Protein AF-A0A7R8WSM2-F1 (afdb_monomer_lite)

Structure (mmCIF, N/CA/C/O backbone):
data_AF-A0A7R8WSM2-F1
#
_entry.id   AF-A0A7R8WSM2-F1
#
loop_
_atom_site.group_PDB
_atom_site.id
_atom_site.type_symbol
_atom_site.label_atom_id
_atom_site.label_alt_id
_atom_site.label_comp_id
_atom_site.label_asym_id
_atom_site.label_entity_id
_atom_site.label_seq_id
_atom_site.pdbx_PDB_ins_code
_atom_site.Cartn_x
_atom_site.Cartn_y
_atom_site.Cartn_z
_atom_site.occupancy
_atom_site.B_iso_or_equiv
_atom_site.auth_seq_id
_atom_site.auth_comp_id
_atom_site.auth_asym_id
_atom_site.auth_atom_id
_atom_site.pdbx_PDB_model_num
ATOM 1 N N . MET A 1 1 ? 5.575 -11.478 -14.968 1.00 54.34 1 MET A N 1
ATOM 2 C CA . MET A 1 1 ? 6.549 -10.490 -15.472 1.00 54.34 1 MET A CA 1
ATOM 3 C C . MET A 1 1 ? 5.755 -9.280 -15.898 1.00 54.34 1 MET A C 1
ATOM 5 O O . MET A 1 1 ? 4.802 -9.454 -16.647 1.00 54.34 1 MET A O 1
ATOM 9 N N . ASP A 1 2 ? 6.070 -8.119 -15.333 1.00 65.56 2 ASP A N 1
ATOM 10 C CA . ASP A 1 2 ? 5.408 -6.851 -15.651 1.00 65.56 2 ASP A CA 1
ATOM 11 C C . ASP A 1 2 ? 5.501 -6.576 -17.167 1.00 65.56 2 ASP A C 1
ATOM 13 O O . ASP A 1 2 ? 6.507 -6.897 -17.808 1.00 65.56 2 ASP A O 1
ATOM 17 N N . ALA A 1 3 ? 4.413 -6.063 -17.748 1.00 66.00 3 ALA A N 1
ATOM 18 C CA . ALA A 1 3 ? 4.239 -5.863 -19.185 1.00 66.00 3 ALA A CA 1
ATOM 19 C C . ALA A 1 3 ? 5.335 -4.974 -19.791 1.00 66.00 3 ALA A C 1
ATOM 21 O O . ALA A 1 3 ? 5.645 -5.114 -20.973 1.00 66.00 3 ALA A O 1
ATOM 22 N N . LEU A 1 4 ? 5.949 -4.106 -18.980 1.00 61.94 4 LEU A N 1
ATOM 23 C CA . LEU A 1 4 ? 7.092 -3.289 -19.379 1.00 61.94 4 LEU A CA 1
ATOM 24 C C . LEU A 1 4 ? 8.332 -4.137 -19.711 1.00 61.94 4 LEU A C 1
ATOM 26 O O . LEU A 1 4 ? 8.985 -3.882 -20.715 1.00 61.94 4 LEU A O 1
ATOM 30 N N . TYR A 1 5 ? 8.612 -5.189 -18.935 1.00 59.41 5 TYR A N 1
ATOM 31 C CA . TYR A 1 5 ? 9.768 -6.081 -19.130 1.00 59.41 5 TYR A CA 1
ATOM 32 C C . TYR A 1 5 ? 9.512 -7.215 -20.130 1.00 59.41 5 TYR A C 1
ATOM 34 O O . TYR A 1 5 ? 10.444 -7.899 -20.543 1.00 59.41 5 TYR A O 1
ATOM 42 N N . ALA A 1 6 ? 8.250 -7.450 -20.494 1.00 71.00 6 ALA A N 1
ATOM 43 C CA . ALA A 1 6 ? 7.844 -8.547 -21.372 1.00 71.00 6 ALA A CA 1
ATOM 44 C C . ALA A 1 6 ? 7.764 -8.150 -22.857 1.00 71.00 6 ALA A C 1
ATOM 46 O O . ALA A 1 6 ? 7.368 -8.970 -23.689 1.00 71.00 6 ALA A O 1
ATOM 47 N N . LYS A 1 7 ? 8.109 -6.902 -23.206 1.00 69.00 7 LYS A N 1
ATOM 48 C CA . LYS A 1 7 ? 8.110 -6.446 -24.598 1.00 69.00 7 LYS A CA 1
ATOM 49 C C . LYS A 1 7 ? 9.263 -7.100 -25.376 1.00 69.00 7 LYS A C 1
ATOM 51 O O . LYS A 1 7 ? 10.408 -6.989 -24.942 1.00 69.00 7 LYS A O 1
ATOM 56 N N . PRO A 1 8 ? 8.995 -7.733 -26.535 1.00 68.31 8 PRO A N 1
ATOM 57 C CA . PRO A 1 8 ? 10.045 -8.302 -27.383 1.00 68.31 8 PRO A CA 1
ATOM 58 C C . PRO A 1 8 ? 11.005 -7.239 -27.947 1.00 68.31 8 PRO A C 1
ATOM 60 O O . PRO A 1 8 ? 12.173 -7.547 -28.156 1.00 68.31 8 PRO A O 1
ATOM 63 N N . ASP A 1 9 ? 10.541 -5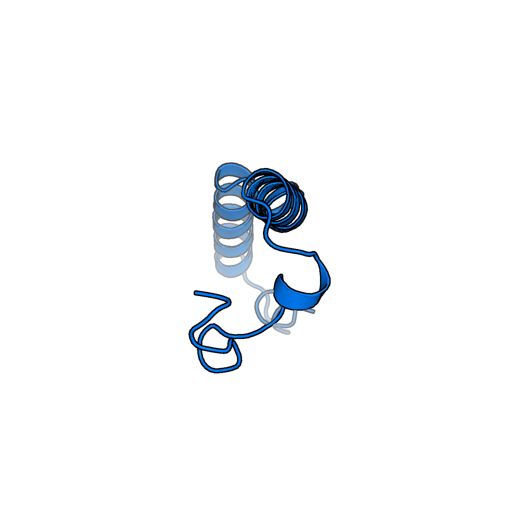.993 -28.098 1.00 71.38 9 ASP A N 1
ATOM 64 C CA . ASP A 1 9 ? 11.336 -4.828 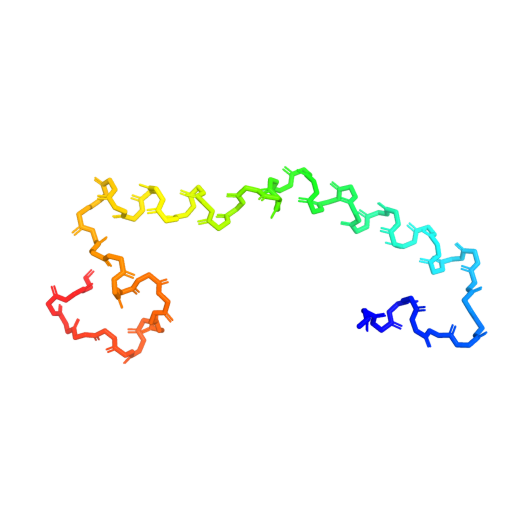-28.512 1.00 71.38 9 ASP A CA 1
ATOM 65 C C . ASP A 1 9 ? 11.528 -3.855 -27.334 1.00 71.38 9 ASP A C 1
ATOM 67 O O . ASP A 1 9 ? 11.115 -2.700 -27.402 1.00 71.38 9 ASP A O 1
ATOM 71 N N . PHE A 1 10 ? 12.071 -4.324 -26.206 1.00 77.75 10 PHE A N 1
ATOM 72 C CA . PHE A 1 10 ? 12.361 -3.450 -25.063 1.00 77.75 10 PHE A CA 1
ATOM 73 C C . PHE A 1 10 ? 13.322 -2.328 -25.480 1.00 77.75 10 PHE A C 1
ATOM 75 O O . PHE A 1 10 ? 14.460 -2.587 -25.878 1.00 77.75 10 PHE A O 1
ATOM 82 N N . THR A 1 11 ? 12.850 -1.085 -25.411 1.00 81.00 11 THR A N 1
ATOM 83 C CA . THR A 1 11 ? 13.598 0.091 -25.873 1.00 81.00 11 THR A CA 1
ATOM 84 C C . THR A 1 11 ? 14.329 0.796 -24.729 1.00 81.00 11 THR A C 1
ATOM 86 O O . THR A 1 11 ? 14.051 0.571 -23.551 1.00 81.00 11 THR A O 1
ATOM 89 N N . GLU A 1 12 ? 15.256 1.696 -25.065 1.00 80.50 12 GLU A N 1
ATOM 90 C CA . GLU A 1 12 ? 15.904 2.574 -24.080 1.00 80.50 12 GLU A CA 1
ATOM 91 C C . GLU A 1 12 ? 14.874 3.427 -23.313 1.00 80.50 12 GLU A C 1
ATOM 93 O O . GLU A 1 12 ? 14.990 3.583 -22.100 1.00 80.50 12 GLU A O 1
ATOM 98 N N . GLU A 1 13 ? 13.809 3.886 -23.983 1.00 85.94 13 GLU A N 1
ATOM 99 C CA . GLU A 1 13 ? 12.694 4.610 -23.353 1.00 85.94 13 GLU A CA 1
ATOM 100 C C . GLU A 1 13 ? 11.929 3.747 -22.334 1.00 85.94 13 GLU A C 1
ATOM 102 O O . GLU A 1 13 ? 11.576 4.231 -21.257 1.00 85.94 13 GLU A O 1
ATOM 107 N N . ASP A 1 14 ? 11.705 2.458 -22.627 1.00 82.50 14 ASP A N 1
ATOM 108 C CA . ASP A 1 14 ? 11.100 1.522 -21.668 1.00 82.50 14 ASP A CA 1
ATOM 109 C C . ASP A 1 14 ? 12.011 1.316 -20.443 1.00 82.50 14 ASP A C 1
ATOM 111 O O . ASP A 1 14 ? 11.520 1.221 -19.316 1.00 82.50 14 ASP A O 1
ATOM 115 N N . GLY A 1 15 ? 13.333 1.311 -20.648 1.00 83.69 15 GLY A N 1
ATOM 116 C CA . GLY A 1 15 ? 14.341 1.264 -19.586 1.00 83.69 15 GLY A CA 1
ATOM 117 C C . GLY A 1 15 ? 14.325 2.492 -18.679 1.00 83.69 15 GLY A C 1
ATOM 118 O O . GLY A 1 15 ? 14.301 2.346 -17.455 1.00 83.69 15 GLY A O 1
ATOM 119 N N . VAL A 1 16 ? 14.275 3.693 -19.261 1.00 88.25 16 VAL A N 1
ATOM 120 C CA . VAL A 1 16 ? 14.144 4.949 -18.504 1.00 88.25 16 VAL A CA 1
ATOM 121 C C . VAL A 1 16 ? 12.852 4.942 -17.689 1.00 88.25 16 VAL A C 1
ATOM 123 O O . VAL A 1 16 ? 12.881 5.192 -16.485 1.00 88.25 16 VAL A O 1
ATOM 126 N N . LYS A 1 17 ? 11.732 4.550 -18.306 1.00 87.50 17 LYS A N 1
ATOM 127 C CA . LYS A 1 17 ? 10.433 4.471 -17.630 1.00 87.50 17 LYS A CA 1
ATOM 128 C C . LYS A 1 17 ? 10.420 3.452 -16.488 1.00 87.50 17 LYS A C 1
ATOM 130 O O . LYS A 1 17 ? 9.836 3.719 -15.441 1.00 87.50 17 LYS A O 1
ATOM 135 N N . ALA A 1 18 ? 11.066 2.299 -16.663 1.00 87.31 18 ALA A N 1
ATOM 136 C CA . ALA A 1 18 ? 11.210 1.302 -15.604 1.00 87.31 18 ALA A CA 1
ATOM 137 C C . ALA A 1 18 ? 12.018 1.856 -14.420 1.00 87.31 18 ALA A C 1
ATOM 139 O O . ALA A 1 18 ? 11.645 1.645 -13.268 1.00 87.31 18 ALA A O 1
ATOM 140 N N . GLY A 1 19 ? 13.093 2.599 -14.704 1.00 88.12 19 GLY A N 1
ATOM 141 C CA . GLY A 1 19 ? 13.907 3.266 -13.689 1.00 88.12 19 GLY A CA 1
ATOM 142 C C . GLY A 1 19 ? 13.133 4.330 -12.909 1.00 88.12 19 GLY A C 1
ATOM 143 O O . GLY A 1 19 ? 13.173 4.336 -11.682 1.00 88.12 19 GLY A O 1
ATOM 144 N N . GLU A 1 20 ? 12.377 5.187 -13.597 1.00 89.69 20 GLU A N 1
ATOM 145 C CA . GLU A 1 20 ? 11.529 6.206 -12.962 1.00 89.69 20 GLU A CA 1
ATOM 146 C C . GLU A 1 20 ? 10.451 5.588 -12.065 1.00 89.69 20 GLU A C 1
ATOM 148 O O . GLU A 1 20 ? 10.266 6.030 -10.931 1.00 89.69 20 GLU A O 1
ATOM 153 N N . LEU A 1 21 ? 9.767 4.543 -12.543 1.00 89.00 21 LEU A N 1
ATOM 154 C CA . LEU A 1 21 ? 8.767 3.819 -11.756 1.00 89.00 21 LEU A CA 1
ATOM 155 C C . LEU A 1 21 ? 9.395 3.126 -10.544 1.00 89.00 21 LEU A C 1
ATOM 157 O O . LEU A 1 21 ? 8.814 3.155 -9.464 1.00 89.00 21 LEU A O 1
ATOM 161 N N . GLY A 1 22 ? 10.586 2.544 -10.707 1.00 87.81 22 GLY A N 1
ATOM 162 C CA . GLY A 1 22 ? 11.337 1.936 -9.611 1.00 87.81 22 GLY A CA 1
ATOM 163 C C . GLY A 1 22 ? 11.690 2.947 -8.520 1.00 87.81 22 GLY A C 1
ATOM 164 O O . GLY A 1 22 ? 11.446 2.678 -7.347 1.00 87.81 22 GLY A O 1
ATOM 165 N N . MET A 1 23 ? 12.178 4.131 -8.903 1.00 90.25 23 MET A N 1
ATOM 166 C CA . MET A 1 23 ? 12.464 5.210 -7.951 1.00 90.25 23 MET A CA 1
ATOM 167 C C . MET A 1 23 ? 11.200 5.696 -7.235 1.00 90.25 23 MET A C 1
ATOM 169 O O . MET A 1 23 ? 11.218 5.854 -6.020 1.00 90.25 23 MET A O 1
ATOM 173 N N . GLN A 1 24 ? 10.091 5.889 -7.956 1.00 88.69 24 GLN A N 1
ATOM 174 C CA . GLN A 1 24 ? 8.817 6.282 -7.338 1.00 88.69 24 GLN A CA 1
ATOM 175 C C . GLN A 1 24 ? 8.302 5.210 -6.371 1.00 88.69 24 GLN A C 1
ATOM 177 O O . GLN A 1 24 ? 7.806 5.532 -5.294 1.00 88.69 24 GLN A O 1
ATOM 182 N N . TYR A 1 25 ? 8.429 3.932 -6.735 1.00 86.94 25 TYR A N 1
ATOM 183 C CA . TYR A 1 25 ? 8.047 2.820 -5.870 1.00 86.94 25 TYR A CA 1
ATOM 184 C C . TYR A 1 25 ? 8.879 2.802 -4.585 1.00 86.94 25 TYR A C 1
ATOM 186 O O . TYR A 1 25 ? 8.337 2.610 -3.500 1.00 86.94 25 TYR A O 1
ATOM 194 N N . GLU A 1 26 ? 10.185 3.041 -4.695 1.00 89.75 26 GLU A N 1
ATOM 195 C CA . GLU A 1 26 ? 11.084 3.142 -3.547 1.00 89.75 26 GLU A CA 1
ATOM 196 C C . GLU A 1 26 ? 10.762 4.357 -2.661 1.00 89.75 26 GLU A C 1
ATOM 198 O O . GLU A 1 26 ? 10.647 4.200 -1.447 1.00 89.75 26 GLU A O 1
ATOM 203 N N . GLU A 1 27 ? 10.543 5.539 -3.246 1.00 89.81 27 GLU A N 1
ATOM 204 C CA . GLU A 1 27 ? 10.198 6.772 -2.519 1.00 89.81 27 GLU A CA 1
ATOM 205 C C . GLU A 1 27 ? 8.880 6.641 -1.744 1.00 89.81 27 GLU A C 1
ATOM 207 O O . GLU A 1 27 ? 8.770 7.111 -0.612 1.00 89.81 27 GLU A O 1
ATOM 212 N N . MET A 1 28 ? 7.895 5.942 -2.312 1.00 89.00 28 MET A N 1
ATOM 213 C CA . MET A 1 28 ? 6.631 5.637 -1.634 1.00 89.00 28 MET A CA 1
ATOM 214 C C . MET A 1 28 ? 6.757 4.541 -0.564 1.00 89.00 28 MET A C 1
ATOM 216 O O . MET A 1 28 ? 5.750 4.133 0.012 1.00 89.00 28 MET A O 1
ATOM 220 N N . GLY A 1 29 ? 7.963 4.031 -0.298 1.00 90.50 29 GLY A N 1
ATOM 221 C CA . GLY A 1 29 ? 8.176 2.945 0.654 1.00 90.50 29 GLY A CA 1
ATOM 222 C C . GLY A 1 29 ? 7.575 1.621 0.186 1.00 90.50 29 GLY A C 1
ATOM 223 O O . GLY A 1 29 ? 7.232 0.782 1.012 1.00 90.50 29 GLY A O 1
ATOM 224 N N . GLY A 1 30 ? 7.443 1.403 -1.125 1.00 89.25 30 GLY A N 1
ATOM 225 C CA . GLY A 1 30 ? 6.712 0.275 -1.709 1.00 89.25 30 GLY A CA 1
ATOM 226 C C . GLY A 1 30 ? 7.186 -1.110 -1.252 1.00 89.25 30 GLY A C 1
ATOM 227 O O . GLY A 1 30 ? 6.403 -2.055 -1.246 1.00 89.25 30 GLY A O 1
ATOM 228 N N . TRP A 1 31 ? 8.440 -1.252 -0.815 1.00 87.75 31 TRP A N 1
ATOM 229 C CA . TRP A 1 31 ? 8.947 -2.504 -0.231 1.00 87.75 31 TRP A CA 1
ATOM 230 C C . TRP A 1 31 ? 8.363 -2.818 1.150 1.00 87.75 31 TRP A C 1
ATOM 232 O O . TRP A 1 31 ? 8.210 -3.985 1.496 1.00 87.75 31 TRP A O 1
ATOM 242 N N . ASN A 1 32 ? 8.028 -1.785 1.922 1.00 90.88 32 ASN A N 1
ATOM 243 C CA . ASN A 1 32 ? 7.496 -1.909 3.277 1.00 90.88 32 ASN A CA 1
ATOM 244 C C . ASN A 1 32 ? 6.007 -1.560 3.358 1.00 90.88 32 ASN A C 1
ATOM 246 O O . ASN A 1 32 ? 5.398 -1.817 4.390 1.00 90.88 32 ASN A O 1
ATOM 250 N N . ALA A 1 33 ? 5.410 -1.037 2.282 1.00 92.25 33 ALA A N 1
ATOM 251 C CA . ALA A 1 33 ? 4.050 -0.506 2.265 1.00 92.25 33 ALA A CA 1
ATOM 252 C C . ALA A 1 33 ? 3.004 -1.466 2.859 1.00 92.25 33 ALA A C 1
ATOM 254 O O . ALA A 1 33 ? 2.165 -1.037 3.646 1.00 92.25 33 ALA A O 1
ATOM 255 N N . GLU A 1 34 ? 3.073 -2.764 2.542 1.00 90.00 34 GLU A N 1
ATOM 256 C CA . GLU A 1 34 ? 2.157 -3.768 3.109 1.00 90.00 34 GLU A CA 1
ATOM 257 C C . GLU A 1 34 ? 2.385 -3.984 4.612 1.00 90.00 34 GLU A C 1
ATOM 259 O O . GLU A 1 34 ? 1.433 -3.998 5.391 1.00 90.00 34 GLU A O 1
ATOM 264 N N . THR A 1 35 ? 3.646 -4.108 5.038 1.00 93.00 35 THR A N 1
ATOM 265 C CA . THR A 1 35 ? 4.001 -4.311 6.453 1.00 93.00 35 THR A CA 1
ATOM 266 C C . THR A 1 35 ? 3.648 -3.085 7.298 1.00 93.00 35 THR A C 1
ATOM 268 O O . THR A 1 35 ? 3.124 -3.222 8.406 1.00 93.00 35 THR A O 1
ATOM 271 N N . ASP A 1 36 ? 3.896 -1.887 6.771 1.00 93.94 36 ASP A N 1
ATOM 272 C CA . ASP A 1 36 ? 3.588 -0.618 7.428 1.00 93.94 36 ASP A CA 1
ATOM 273 C C . ASP A 1 36 ? 2.071 -0.422 7.551 1.00 93.94 36 ASP A C 1
ATOM 275 O O . ASP A 1 36 ? 1.582 -0.037 8.617 1.00 93.94 36 ASP A O 1
ATOM 279 N N . ALA A 1 37 ? 1.310 -0.752 6.500 1.00 92.56 37 ALA A N 1
ATOM 280 C CA . ALA A 1 37 ? -0.150 -0.708 6.522 1.00 92.56 37 ALA A CA 1
ATOM 281 C C . ALA A 1 37 ? -0.737 -1.702 7.534 1.00 92.56 37 ALA A C 1
ATOM 283 O O . ALA A 1 37 ? -1.562 -1.309 8.358 1.00 92.56 37 ALA A O 1
ATOM 284 N N . ALA A 1 38 ? -0.280 -2.958 7.529 1.00 93.44 38 ALA A N 1
ATOM 285 C CA . ALA A 1 38 ? -0.718 -3.962 8.497 1.00 93.44 38 ALA A CA 1
ATOM 286 C C . ALA A 1 38 ? -0.419 -3.514 9.936 1.00 93.44 38 ALA A C 1
ATOM 288 O O . ALA A 1 38 ? -1.303 -3.514 10.789 1.00 93.44 38 ALA A O 1
ATOM 289 N N . THR A 1 39 ? 0.799 -3.020 10.188 1.00 94.88 39 THR A N 1
ATOM 290 C CA . THR A 1 39 ? 1.208 -2.501 11.503 1.00 94.88 39 THR A CA 1
ATOM 291 C C . THR A 1 39 ? 0.318 -1.344 11.960 1.00 94.88 39 THR A C 1
ATOM 293 O O . THR A 1 39 ? -0.086 -1.289 13.123 1.00 94.88 39 THR A O 1
ATOM 296 N N . LEU A 1 40 ? -0.009 -0.412 11.063 1.00 93.69 40 LEU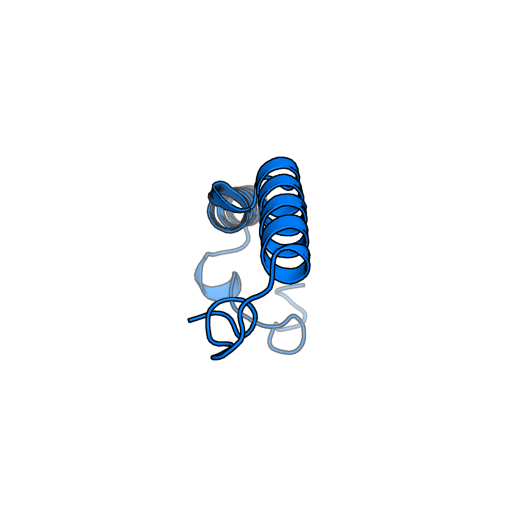 A N 1
ATOM 297 C CA . LEU A 1 40 ? -0.902 0.704 11.361 1.00 93.69 40 LEU A CA 1
ATOM 298 C C . LEU A 1 40 ? -2.309 0.220 11.737 1.00 93.69 40 LEU A C 1
ATOM 300 O O . LEU A 1 40 ? -2.852 0.665 12.747 1.00 93.69 40 LEU A O 1
ATOM 304 N N . LEU A 1 41 ? -2.884 -0.694 10.955 1.00 93.31 41 LEU A N 1
ATOM 305 C CA . LEU A 1 41 ? -4.224 -1.232 11.191 1.00 93.31 41 LEU A CA 1
ATOM 306 C C . LEU A 1 41 ? -4.293 -2.0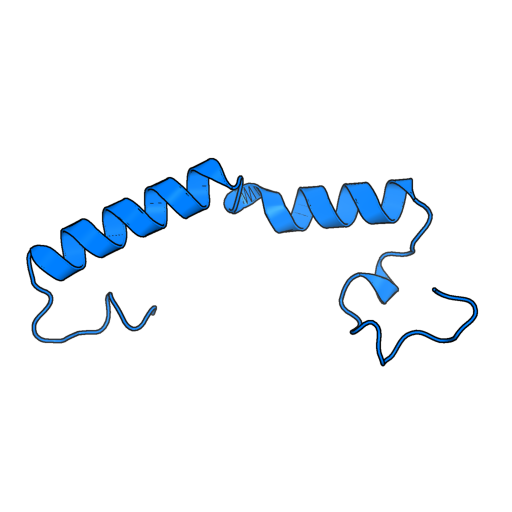11 12.512 1.00 93.31 41 LEU A C 1
ATOM 308 O O . LEU A 1 41 ? -5.196 -1.764 13.314 1.00 93.31 41 LEU A O 1
ATOM 312 N N . SER A 1 42 ? -3.302 -2.861 12.802 1.00 93.00 42 SER A N 1
ATOM 313 C CA . SER A 1 42 ? -3.224 -3.568 14.086 1.00 93.00 42 SER A CA 1
ATOM 314 C C . SER A 1 42 ? -3.091 -2.591 15.263 1.00 93.00 42 SER A C 1
ATOM 316 O O . SER A 1 42 ? -3.749 -2.774 16.287 1.00 93.00 42 SER A O 1
ATOM 318 N N . ASN A 1 43 ? -2.311 -1.509 15.123 1.00 94.12 43 ASN A N 1
ATOM 319 C CA . ASN A 1 43 ? -2.199 -0.462 16.151 1.00 94.12 43 ASN A CA 1
ATOM 320 C C . ASN A 1 43 ? -3.512 0.309 16.378 1.00 94.12 43 ASN A C 1
ATOM 322 O O . ASN A 1 43 ? -3.740 0.818 17.475 1.00 94.12 43 ASN A O 1
ATOM 326 N N . LEU A 1 44 ? -4.380 0.385 15.367 1.00 92.88 44 LEU A N 1
ATOM 327 C CA . LEU A 1 44 ? -5.731 0.942 15.476 1.00 92.88 44 LEU A CA 1
ATOM 328 C C . LEU A 1 44 ? -6.753 -0.066 16.029 1.00 92.88 44 LEU A C 1
ATOM 330 O O . LEU A 1 44 ? -7.909 0.294 16.237 1.00 92.88 44 LEU A O 1
ATOM 334 N N . GLY A 1 45 ? -6.337 -1.307 16.302 1.00 91.31 45 GLY A N 1
ATOM 335 C CA . GLY A 1 45 ? -7.196 -2.368 16.823 1.00 91.31 45 GLY A CA 1
ATOM 336 C C . GLY A 1 45 ? -8.001 -3.105 15.753 1.00 91.31 45 GLY A C 1
ATOM 337 O O . GLY A 1 45 ? -8.929 -3.829 16.104 1.00 91.31 45 GLY A O 1
ATOM 338 N N . ILE A 1 46 ? -7.661 -2.939 14.471 1.00 90.75 46 ILE A N 1
ATOM 339 C CA . ILE A 1 46 ? -8.293 -3.659 13.363 1.00 90.75 46 ILE A CA 1
ATOM 340 C C . ILE A 1 46 ? -7.599 -5.021 13.229 1.00 90.75 46 ILE A C 1
ATOM 342 O O . ILE A 1 46 ? -6.396 -5.058 12.945 1.00 90.75 46 ILE A O 1
ATOM 346 N N . PRO A 1 47 ? -8.315 -6.137 13.442 1.00 91.44 47 PRO A N 1
ATOM 347 C CA . PRO A 1 47 ? -7.708 -7.458 13.387 1.00 91.44 47 PRO A CA 1
ATOM 348 C C . PRO A 1 47 ? -7.281 -7.851 11.963 1.00 91.44 47 PRO A C 1
ATOM 350 O O . PRO A 1 47 ? -7.863 -7.423 10.964 1.00 91.44 47 PRO A O 1
ATOM 353 N N . ASP A 1 48 ? -6.226 -8.665 11.887 1.00 90.62 48 ASP A N 1
ATOM 354 C CA . ASP A 1 48 ? -5.514 -9.006 10.647 1.00 90.62 48 ASP A CA 1
ATOM 355 C C . ASP A 1 48 ? -6.397 -9.711 9.600 1.00 90.62 48 ASP A C 1
ATOM 357 O O . ASP A 1 48 ? -6.142 -9.629 8.398 1.00 90.62 48 ASP A O 1
ATOM 361 N N . ASP A 1 49 ? -7.477 -10.370 10.028 1.00 92.25 49 ASP A N 1
ATOM 362 C CA . ASP A 1 49 ? -8.458 -11.007 9.142 1.00 92.25 49 ASP A CA 1
ATOM 363 C C . ASP A 1 49 ? -9.285 -9.997 8.329 1.00 92.25 49 ASP A C 1
ATOM 365 O O . ASP A 1 49 ? -9.910 -10.366 7.328 1.00 92.25 49 ASP A O 1
ATOM 369 N N . LEU A 1 50 ? -9.276 -8.722 8.731 1.00 92.94 50 LEU A N 1
ATOM 370 C CA . LEU A 1 50 ? -9.929 -7.625 8.023 1.00 92.94 50 LEU A CA 1
ATOM 371 C C . LEU A 1 50 ? -8.982 -6.854 7.095 1.00 92.94 50 LEU A C 1
ATOM 373 O O . LEU A 1 50 ? -9.471 -6.151 6.215 1.00 92.94 50 LEU A O 1
ATOM 377 N N . HIS A 1 51 ? -7.656 -6.998 7.226 1.00 93.19 51 HIS A N 1
ATOM 378 C CA . HIS A 1 51 ? -6.674 -6.174 6.491 1.00 93.19 51 HIS A CA 1
ATOM 379 C C . HIS A 1 51 ? -6.769 -6.306 4.967 1.00 93.19 51 HIS A C 1
ATOM 381 O O . HIS A 1 51 ? -6.407 -5.383 4.244 1.00 93.19 51 HIS A O 1
ATOM 387 N N . TYR A 1 52 ? -7.280 -7.437 4.481 1.00 92.44 52 TYR A N 1
ATOM 388 C CA . TYR A 1 52 ? -7.393 -7.745 3.053 1.00 92.44 52 TYR A CA 1
ATOM 389 C C . TYR A 1 52 ? -8.831 -7.691 2.523 1.00 92.44 52 TYR A C 1
ATOM 391 O O . TYR A 1 52 ? -9.063 -8.006 1.355 1.00 92.44 52 TYR A O 1
ATOM 399 N N . LYS A 1 53 ? -9.807 -7.324 3.364 1.00 92.00 53 LYS A N 1
ATOM 400 C CA . LYS A 1 53 ? -11.204 -7.180 2.941 1.00 92.00 53 LYS A CA 1
ATOM 401 C C . LYS A 1 53 ? -11.418 -5.823 2.290 1.00 92.00 53 LYS A C 1
ATOM 403 O O . LYS A 1 53 ? -10.883 -4.806 2.728 1.00 92.00 53 LYS A O 1
ATOM 408 N N . MET A 1 54 ? -12.269 -5.783 1.274 1.00 90.50 54 MET A N 1
ATOM 409 C CA . MET A 1 54 ? -12.752 -4.511 0.755 1.00 90.50 54 MET A CA 1
ATOM 410 C C . MET A 1 54 ? -13.647 -3.835 1.795 1.00 90.50 54 MET A C 1
ATOM 412 O O . MET A 1 54 ? -14.431 -4.487 2.481 1.00 90.50 54 MET A O 1
ATOM 416 N N . MET A 1 55 ? -13.640 -2.502 1.836 1.00 87.25 55 MET A N 1
ATOM 417 C CA . MET A 1 55 ? -14.542 -1.728 2.707 1.00 87.25 55 MET A CA 1
ATOM 418 C C . MET A 1 55 ? -16.030 -2.054 2.482 1.00 87.25 55 MET A C 1
ATOM 420 O O . MET A 1 55 ? -16.860 -1.860 3.370 1.00 87.25 55 MET A O 1
ATOM 424 N N . SER A 1 56 ? -16.395 -2.535 1.289 1.00 91.56 56 SER A N 1
ATOM 425 C CA . SER A 1 56 ? -17.747 -3.010 0.972 1.00 91.56 56 SER A CA 1
ATOM 426 C C . SER A 1 56 ? -18.113 -4.337 1.642 1.00 91.56 56 SER A C 1
ATOM 428 O O . SER A 1 56 ? -19.296 -4.624 1.776 1.00 91.56 56 SER A O 1
ATOM 430 N N . GLU A 1 57 ? -17.121 -5.137 2.029 1.00 89.38 57 GLU A N 1
ATOM 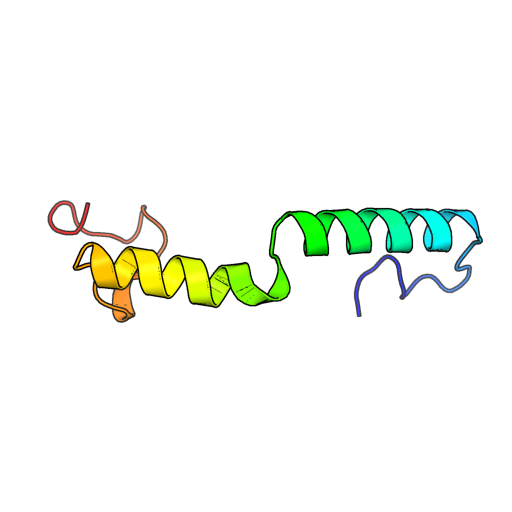431 C CA . GLU A 1 57 ? -17.273 -6.447 2.677 1.00 89.38 57 GLU A CA 1
ATOM 432 C C . GLU A 1 57 ? -17.251 -6.353 4.210 1.00 89.38 57 GLU A C 1
ATOM 434 O O . GLU A 1 57 ? -17.576 -7.327 4.884 1.00 89.38 57 GLU A O 1
ATOM 439 N N . LEU A 1 58 ? -16.877 -5.193 4.759 1.00 88.06 58 LEU A N 1
ATOM 440 C CA . LEU A 1 58 ? -16.902 -4.918 6.194 1.00 88.06 58 LEU A CA 1
ATOM 441 C C . LEU A 1 58 ? -18.332 -4.661 6.680 1.00 88.06 58 LEU A C 1
ATOM 443 O O . LEU A 1 58 ? -19.096 -3.919 6.042 1.00 88.06 58 LEU A O 1
ATOM 447 N N . GLU A 1 59 ? -18.686 -5.225 7.835 1.00 86.31 59 GLU A N 1
ATOM 448 C CA . GLU A 1 59 ? -19.950 -4.899 8.485 1.00 86.31 59 GLU A CA 1
ATOM 449 C C . GLU A 1 59 ? -19.911 -3.470 9.050 1.00 86.31 59 GLU A C 1
ATOM 451 O O . GLU A 1 59 ? -18.853 -2.879 9.244 1.00 86.31 59 GLU A O 1
ATOM 456 N N . ASN A 1 60 ? -21.073 -2.872 9.333 1.00 79.94 60 ASN A N 1
ATOM 457 C CA . ASN A 1 60 ? -21.120 -1.506 9.877 1.00 79.94 60 ASN A CA 1
ATOM 458 C C . ASN A 1 60 ? -20.435 -1.363 11.247 1.00 79.94 60 ASN A C 1
ATOM 460 O O . ASN A 1 60 ? -20.118 -0.247 11.632 1.00 79.94 60 ASN A O 1
ATOM 464 N N . GLN A 1 61 ? -20.253 -2.461 11.980 1.00 81.50 61 GLN A N 1
ATOM 465 C CA . GLN A 1 61 ? -19.535 -2.485 13.256 1.00 81.50 61 GLN A CA 1
ATOM 466 C C . GLN A 1 61 ? -18.007 -2.546 13.094 1.00 81.50 61 GLN A C 1
ATOM 468 O O . GLN A 1 61 ? -17.296 -2.263 14.052 1.00 81.50 61 GLN A O 1
ATOM 473 N N . ASP A 1 62 ? -17.525 -2.879 11.891 1.00 75.25 62 ASP A N 1
ATOM 474 C CA . ASP A 1 62 ? -16.102 -2.996 11.547 1.00 75.25 62 ASP A CA 1
ATOM 475 C C . ASP A 1 62 ? -15.556 -1.723 10.859 1.00 75.25 62 ASP A C 1
ATOM 477 O O . ASP A 1 62 ? -14.391 -1.687 10.461 1.00 75.25 62 ASP A O 1
ATOM 481 N N . LYS A 1 63 ? -16.405 -0.702 10.660 1.00 64.12 63 LYS A N 1
ATOM 482 C CA . LYS A 1 63 ? -16.099 0.582 9.999 1.00 64.12 63 LYS A CA 1
ATOM 483 C C . LYS A 1 63 ? -16.002 1.716 11.008 1.00 64.12 63 LYS A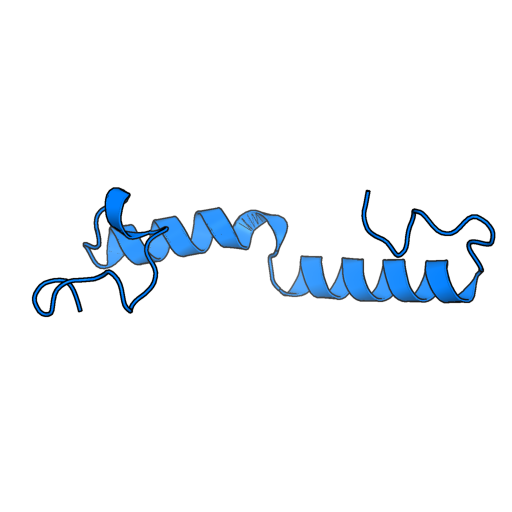 C 1
ATOM 485 O O . LYS A 1 63 ? -15.159 2.609 10.777 1.00 64.12 63 LYS A O 1
#

Foldseek 3Di:
DPPLVPDPPNDVVSVVVVVVVVVVCVVVVVVCVLVVQQVVCVVVVQDPVCSPDDPVPDDPVND

Sequence (63 aa):
MDALYAKPDFTEEDGVKAGELGMQYEEMGGWNAETDAATLLSNLGIPDDLHYKMMSELENQDK

Radius of gyration: 17.76 Å; chains: 1; bounding box: 37×18×45 Å

Secondary structure (DSSP, 8-state):
--TTTT-TT--HHHHHHHHHHHHHHHHTTTTTHHHHHHHHHHHTT--GGGTTS-TTTS-TT--

Organism: NCBI:txid163714

pLDDT: mean 85.19, std 9.81, range [54.34, 94.88]